Protein AF-A0A2A5YYR5-F1 (afdb_monomer_lite)

Sequence (83 aa):
MNPFEMVVAIIAIVMIAQVVKARMGVVNRHKGEDFIHRGPDPEADRLRAEVKALKERVAVLERLATDDNTALEREFDKLRNRD

Structure (mmCIF, N/CA/C/O backbone):
data_AF-A0A2A5YYR5-F1
#
_entry.id   AF-A0A2A5YYR5-F1
#
loop_
_atom_site.group_PDB
_atom_site.id
_atom_site.type_symbol
_atom_site.label_atom_id
_atom_site.label_alt_id
_atom_site.label_comp_id
_atom_site.label_asym_id
_atom_site.label_entity_id
_atom_site.label_seq_id
_atom_site.pdbx_PDB_ins_code
_atom_site.Cartn_x
_atom_site.Cartn_y
_atom_site.Cartn_z
_atom_site.occupancy
_atom_site.B_iso_or_equiv
_atom_site.auth_seq_id
_atom_site.auth_comp_id
_atom_site.auth_asym_id
_atom_site.auth_atom_id
_atom_site.pdbx_PDB_model_num
ATOM 1 N N . MET A 1 1 ? 35.864 -1.790 -38.222 1.00 65.81 1 MET A N 1
ATOM 2 C CA . MET A 1 1 ? 35.557 -1.424 -36.826 1.00 65.81 1 MET A CA 1
ATOM 3 C C . MET A 1 1 ? 36.805 -1.690 -36.027 1.00 65.81 1 MET A C 1
ATOM 5 O O . MET A 1 1 ? 37.261 -2.829 -35.994 1.00 65.81 1 MET A O 1
ATOM 9 N N . ASN A 1 2 ? 37.421 -0.642 -35.495 1.00 87.50 2 ASN A N 1
ATOM 10 C CA . ASN A 1 2 ? 38.644 -0.827 -34.723 1.00 87.50 2 ASN A CA 1
ATOM 11 C C . ASN A 1 2 ? 38.308 -1.546 -33.406 1.00 87.50 2 ASN A C 1
ATOM 13 O O . ASN A 1 2 ? 37.245 -1.296 -32.836 1.00 87.50 2 ASN A O 1
ATOM 17 N N . PRO A 1 3 ? 39.185 -2.417 -32.881 1.00 85.88 3 PRO A N 1
ATOM 18 C CA . PRO A 1 3 ? 38.922 -3.114 -31.619 1.00 85.88 3 PRO A CA 1
ATOM 19 C C . PRO A 1 3 ? 38.665 -2.128 -30.469 1.00 85.88 3 PRO A C 1
ATOM 21 O O . PRO A 1 3 ? 37.807 -2.367 -29.626 1.00 85.88 3 PRO A O 1
ATOM 24 N N . PHE A 1 4 ? 39.325 -0.967 -30.490 1.00 89.06 4 PHE A N 1
ATOM 25 C CA . PHE A 1 4 ? 39.081 0.126 -29.546 1.00 89.06 4 PHE A CA 1
ATOM 26 C C . PHE A 1 4 ? 37.682 0.738 -29.678 1.00 89.06 4 PHE A C 1
ATOM 28 O O . PHE A 1 4 ? 37.021 0.992 -28.677 1.00 89.06 4 PHE A O 1
ATOM 35 N N . GLU A 1 5 ? 37.208 0.935 -30.906 1.00 90.62 5 GLU A N 1
ATOM 36 C CA . GLU A 1 5 ? 35.866 1.452 -31.189 1.00 90.62 5 GLU A CA 1
ATOM 37 C C . GLU A 1 5 ? 34.787 0.483 -30.685 1.00 90.62 5 GLU A C 1
ATOM 39 O O . GLU A 1 5 ? 33.815 0.900 -30.060 1.00 90.62 5 GLU A O 1
ATOM 44 N N . MET A 1 6 ? 35.008 -0.824 -30.863 1.00 91.94 6 MET A N 1
ATOM 45 C CA . MET A 1 6 ? 34.129 -1.869 -30.335 1.00 91.94 6 MET A CA 1
ATOM 46 C C . MET A 1 6 ? 34.059 -1.840 -28.802 1.00 91.94 6 MET A C 1
ATOM 48 O O . MET A 1 6 ? 32.971 -1.924 -28.234 1.00 91.94 6 MET A O 1
ATOM 52 N N . VAL A 1 7 ? 35.199 -1.674 -28.124 1.00 90.44 7 VAL A N 1
ATOM 53 C CA . VAL A 1 7 ? 35.254 -1.562 -26.657 1.00 90.44 7 VAL A CA 1
ATOM 54 C C . VAL A 1 7 ? 34.478 -0.337 -26.172 1.00 90.44 7 VAL A C 1
ATOM 56 O O . VAL A 1 7 ? 33.660 -0.452 -25.260 1.00 90.44 7 VAL A O 1
ATOM 59 N N . VAL A 1 8 ? 34.679 0.821 -26.806 1.00 92.81 8 VAL A N 1
ATOM 60 C CA . VAL A 1 8 ? 33.960 2.056 -26.459 1.00 92.81 8 VAL A CA 1
ATOM 61 C C . VAL A 1 8 ? 32.454 1.888 -26.661 1.00 92.81 8 VAL A C 1
ATOM 63 O O . VAL A 1 8 ? 31.679 2.267 -25.783 1.00 92.81 8 VAL A O 1
ATOM 66 N N . ALA A 1 9 ? 32.034 1.271 -27.767 1.00 91.69 9 ALA A N 1
ATOM 67 C CA . ALA A 1 9 ? 30.624 1.016 -28.047 1.00 91.69 9 ALA A CA 1
ATOM 68 C C . ALA A 1 9 ? 29.976 0.119 -26.979 1.00 91.69 9 ALA A C 1
ATOM 70 O O . ALA A 1 9 ? 28.900 0.439 -26.474 1.00 91.69 9 ALA A O 1
ATOM 71 N N . ILE A 1 10 ? 30.646 -0.966 -26.579 1.00 91.75 10 ILE A N 1
ATOM 72 C CA . ILE A 1 10 ? 30.145 -1.867 -25.531 1.00 91.75 10 ILE A CA 1
ATOM 73 C C . ILE A 1 10 ? 30.018 -1.123 -24.199 1.00 91.75 10 ILE A C 1
ATOM 75 O O . ILE A 1 10 ? 28.973 -1.205 -23.553 1.00 91.75 10 ILE A O 1
ATOM 79 N N . ILE A 1 11 ? 31.042 -0.363 -23.797 1.00 93.62 11 ILE A N 1
ATOM 80 C CA . ILE A 1 11 ? 31.015 0.401 -22.542 1.00 93.62 11 ILE A CA 1
ATOM 81 C C . ILE A 1 11 ? 29.873 1.423 -22.561 1.00 93.62 11 ILE A C 1
ATOM 83 O O . ILE A 1 11 ? 29.122 1.510 -21.591 1.00 93.62 11 ILE A O 1
ATOM 87 N N . ALA A 1 12 ? 29.690 2.152 -23.665 1.00 92.00 12 ALA A N 1
ATOM 88 C CA . ALA A 1 12 ? 28.608 3.123 -23.806 1.00 92.00 12 ALA A CA 1
ATOM 89 C C . ALA A 1 12 ? 27.222 2.471 -23.648 1.00 92.00 12 ALA A C 1
ATOM 91 O O . ALA A 1 12 ? 26.380 2.981 -22.907 1.00 92.00 12 ALA A O 1
ATOM 92 N N . ILE A 1 13 ? 27.002 1.311 -24.276 1.00 91.50 13 ILE A N 1
ATOM 93 C CA . ILE A 1 13 ? 25.746 0.555 -24.159 1.00 91.50 13 ILE A CA 1
ATOM 94 C C . ILE A 1 13 ? 25.524 0.081 -22.719 1.00 91.50 13 ILE A C 1
ATOM 96 O O . ILE A 1 13 ? 24.429 0.252 -22.183 1.00 91.50 13 ILE A O 1
ATOM 100 N N . VAL A 1 14 ? 26.551 -0.476 -22.068 1.00 89.62 14 VAL A N 1
ATOM 101 C CA . VAL A 1 14 ? 26.463 -0.935 -20.673 1.00 89.62 14 VAL A CA 1
ATOM 102 C C . VAL A 1 14 ? 26.125 0.229 -19.741 1.00 89.62 14 VAL A C 1
ATOM 104 O O . VAL A 1 14 ? 25.239 0.094 -18.900 1.00 89.62 14 VAL A O 1
ATOM 107 N N . MET A 1 15 ? 26.758 1.391 -19.916 1.00 88.94 15 MET A N 1
ATOM 108 C CA . MET A 1 15 ? 26.481 2.585 -19.112 1.00 88.94 15 MET A CA 1
ATOM 109 C C . MET A 1 15 ? 25.028 3.054 -19.262 1.00 88.94 15 MET A C 1
ATOM 111 O O . MET A 1 15 ? 24.356 3.295 -18.258 1.00 88.94 15 MET A O 1
ATOM 115 N N . ILE A 1 16 ? 24.510 3.117 -20.494 1.00 84.31 16 ILE A N 1
ATOM 116 C CA . ILE A 1 16 ? 23.105 3.471 -20.755 1.00 84.31 16 ILE A CA 1
ATOM 117 C C . ILE A 1 16 ? 22.164 2.440 -20.120 1.00 84.31 16 ILE A C 1
ATOM 119 O O . ILE A 1 16 ? 21.209 2.813 -19.438 1.00 84.31 16 ILE A O 1
ATOM 123 N N . ALA A 1 17 ? 22.450 1.146 -20.282 1.00 76.25 17 ALA A N 1
ATOM 124 C CA . ALA A 1 17 ? 21.637 0.075 -19.718 1.00 76.25 17 ALA A CA 1
ATOM 125 C C . ALA A 1 17 ? 21.554 0.152 -18.183 1.00 76.25 17 ALA A C 1
ATOM 127 O O . ALA A 1 17 ? 20.480 -0.054 -17.621 1.00 76.25 17 ALA A O 1
ATOM 128 N N . GLN A 1 18 ? 22.650 0.494 -17.501 1.00 75.88 18 GLN A N 1
ATOM 129 C CA . GLN A 1 18 ? 22.673 0.635 -16.041 1.00 75.88 18 GLN A CA 1
ATOM 130 C C . GLN A 1 18 ? 21.852 1.83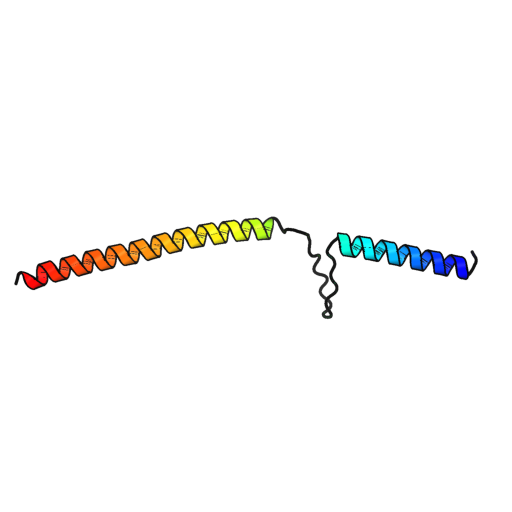7 -15.559 1.00 75.88 18 GLN A C 1
ATOM 132 O O . GLN A 1 18 ? 21.104 1.716 -14.589 1.00 75.88 18 GLN A O 1
ATOM 137 N N . VAL A 1 19 ? 21.924 2.974 -16.260 1.00 79.94 19 VAL A N 1
ATOM 138 C CA . VAL A 1 19 ? 21.102 4.157 -15.948 1.00 79.94 19 VAL A CA 1
ATOM 139 C C . VAL A 1 19 ? 19.614 3.855 -16.143 1.00 79.94 19 VAL A C 1
ATOM 141 O O . VAL A 1 19 ? 18.794 4.209 -15.294 1.00 79.94 19 VAL A O 1
ATOM 144 N N . VAL A 1 20 ? 19.257 3.160 -17.226 1.00 78.00 20 VAL A N 1
ATOM 145 C CA . VAL A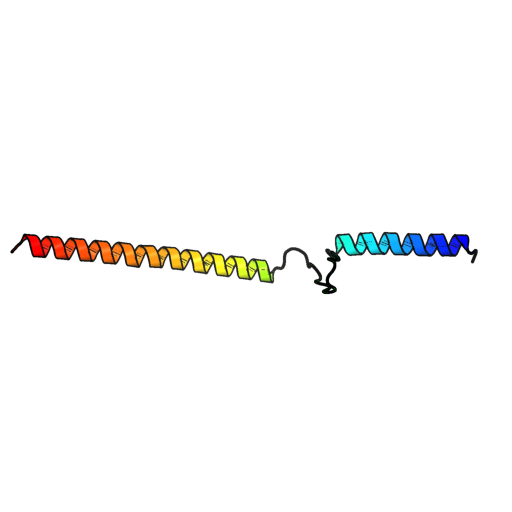 1 20 ? 17.873 2.739 -17.488 1.00 78.00 20 VAL A CA 1
ATOM 146 C C . VAL A 1 20 ? 17.385 1.769 -16.410 1.00 78.00 20 VAL A C 1
ATOM 148 O O . VAL A 1 20 ? 16.304 1.977 -15.867 1.00 78.00 20 VAL A O 1
ATOM 151 N N . LYS A 1 21 ? 18.189 0.769 -16.027 1.00 64.31 21 LYS A N 1
ATOM 152 C CA . LYS A 1 21 ? 17.860 -0.171 -14.940 1.00 64.31 21 LYS A CA 1
ATOM 153 C C . LYS A 1 21 ? 17.638 0.529 -13.601 1.00 64.31 21 LYS A C 1
ATOM 155 O O . LYS A 1 21 ? 16.650 0.239 -12.930 1.00 64.31 21 LYS A O 1
ATOM 160 N N . ALA A 1 22 ? 18.504 1.480 -13.245 1.00 66.56 22 ALA A N 1
ATOM 161 C CA . ALA A 1 22 ? 18.368 2.267 -12.022 1.00 66.56 22 ALA A CA 1
ATOM 162 C C . ALA A 1 22 ? 17.086 3.115 -12.033 1.00 66.56 22 ALA A C 1
ATOM 164 O O . ALA A 1 22 ? 16.352 3.149 -11.047 1.00 66.56 22 ALA A O 1
ATOM 165 N N . ARG A 1 23 ? 16.765 3.742 -13.172 1.00 64.75 23 ARG A N 1
ATOM 166 C CA . ARG A 1 23 ? 15.522 4.509 -13.345 1.00 64.75 23 ARG A CA 1
ATOM 167 C C . ARG A 1 23 ? 14.271 3.624 -13.348 1.00 64.75 23 ARG A C 1
ATOM 169 O O . ARG A 1 23 ? 13.209 4.081 -12.940 1.00 64.75 23 ARG A O 1
ATOM 176 N N . MET A 1 24 ? 14.394 2.374 -13.787 1.00 64.38 24 MET A N 1
ATOM 177 C CA . MET A 1 24 ? 13.328 1.367 -13.771 1.00 64.38 24 MET A CA 1
ATOM 178 C C . MET A 1 24 ? 13.212 0.606 -12.438 1.00 64.38 24 MET A C 1
ATOM 180 O O . MET A 1 24 ? 12.384 -0.295 -12.342 1.00 64.38 24 MET A O 1
ATOM 184 N N . GLY A 1 25 ? 14.004 0.948 -11.414 1.00 58.91 25 GLY A N 1
ATOM 185 C CA . GLY A 1 25 ? 13.901 0.335 -10.084 1.00 58.91 25 GLY A CA 1
ATOM 186 C C . GLY A 1 25 ? 14.403 -1.110 -10.005 1.00 58.91 25 GLY A C 1
ATOM 187 O O . GLY A 1 25 ? 14.067 -1.828 -9.068 1.00 58.91 25 GLY A O 1
ATOM 188 N N . VAL A 1 26 ? 15.208 -1.566 -10.968 1.00 58.97 26 VAL A N 1
ATOM 189 C CA . VAL A 1 26 ? 15.753 -2.930 -10.965 1.00 58.97 26 VAL A CA 1
ATOM 190 C C . VAL A 1 26 ? 16.966 -2.979 -10.033 1.00 58.97 26 VAL A C 1
ATOM 192 O O . VAL A 1 26 ? 18.050 -2.516 -10.389 1.00 58.97 26 VAL A O 1
ATOM 195 N N . VAL A 1 27 ? 16.785 -3.516 -8.822 1.00 56.78 27 VAL A N 1
ATOM 196 C CA . VAL A 1 27 ? 17.862 -3.706 -7.837 1.00 56.78 27 VAL A CA 1
ATOM 197 C C . VAL A 1 27 ? 18.215 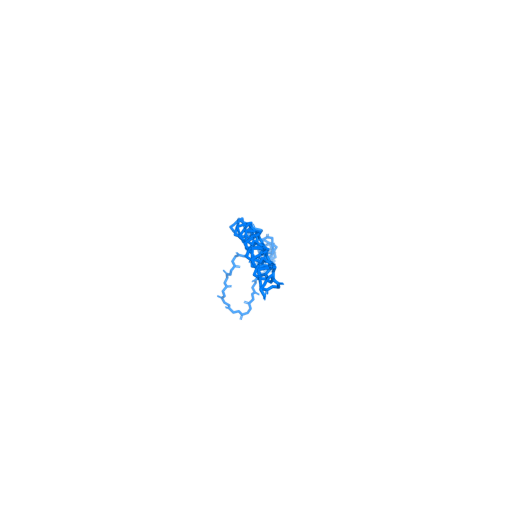-5.188 -7.753 1.00 56.78 27 VAL A C 1
ATOM 199 O O . VAL A 1 27 ? 17.456 -5.987 -7.214 1.00 56.78 27 VAL A O 1
ATOM 202 N N . ASN A 1 28 ? 19.405 -5.551 -8.231 1.00 53.00 28 ASN A N 1
ATOM 203 C CA . ASN A 1 28 ? 19.920 -6.911 -8.096 1.00 53.00 28 ASN A CA 1
ATOM 204 C C . ASN A 1 28 ? 20.353 -7.156 -6.645 1.00 53.00 28 ASN A C 1
ATOM 206 O O . ASN A 1 28 ? 21.398 -6.662 -6.217 1.00 53.00 28 ASN A O 1
ATOM 210 N N . ARG A 1 29 ? 19.592 -7.948 -5.884 1.00 49.34 29 ARG A N 1
ATOM 211 C CA . ARG A 1 29 ? 20.066 -8.526 -4.615 1.00 49.34 29 ARG A CA 1
ATOM 212 C C . ARG A 1 29 ? 20.481 -9.978 -4.852 1.00 49.34 29 ARG A C 1
ATOM 214 O O . ARG A 1 29 ? 19.885 -10.663 -5.671 1.00 49.34 29 ARG A O 1
ATOM 221 N N . HIS A 1 30 ? 21.531 -10.428 -4.163 1.00 46.50 30 HIS A N 1
ATOM 222 C CA . HIS A 1 30 ? 22.319 -11.655 -4.398 1.00 46.50 30 HIS A CA 1
ATOM 223 C C . HIS A 1 30 ? 21.594 -13.026 -4.323 1.00 46.50 30 HIS A C 1
ATOM 225 O O . HIS A 1 30 ? 22.207 -14.016 -3.934 1.00 46.50 30 HIS A O 1
ATOM 231 N N . LYS A 1 31 ? 20.311 -13.133 -4.681 1.00 52.97 31 LYS A N 1
ATOM 232 C CA . LYS A 1 31 ? 19.533 -14.380 -4.633 1.00 52.97 31 LYS A CA 1
ATOM 233 C C . LYS A 1 31 ? 18.568 -14.572 -5.814 1.00 52.97 31 LYS A C 1
ATOM 235 O O . LYS A 1 31 ? 17.494 -15.113 -5.620 1.00 52.97 31 LYS A O 1
ATOM 240 N N . GLY A 1 32 ? 18.948 -14.161 -7.026 1.00 52.94 32 GLY A N 1
ATOM 241 C CA . GLY A 1 32 ? 18.364 -14.695 -8.270 1.00 52.94 32 GLY A CA 1
ATOM 242 C C . GLY A 1 32 ? 16.863 -14.481 -8.513 1.00 52.94 32 GLY A C 1
ATOM 243 O O . GLY A 1 32 ? 16.338 -15.059 -9.457 1.00 52.94 32 GLY A O 1
ATOM 244 N N . GLU A 1 33 ? 16.179 -13.665 -7.714 1.00 44.81 33 GLU A N 1
ATOM 245 C CA . GLU A 1 33 ? 14.797 -13.271 -7.972 1.00 44.81 33 GLU A CA 1
ATOM 246 C C . GLU A 1 33 ? 14.776 -11.830 -8.479 1.00 44.81 33 GLU A C 1
ATOM 248 O O . GLU A 1 33 ? 14.927 -10.874 -7.713 1.00 44.81 33 GLU A O 1
ATOM 253 N N . ASP A 1 34 ? 14.618 -11.687 -9.795 1.00 47.31 34 ASP A N 1
ATOM 254 C CA . ASP A 1 34 ? 14.385 -10.408 -10.460 1.00 47.31 34 ASP A CA 1
ATOM 255 C C . ASP A 1 34 ? 12.973 -9.910 -10.110 1.00 47.31 34 ASP A C 1
ATOM 257 O O . ASP A 1 34 ? 12.027 -10.028 -10.889 1.00 47.31 34 ASP A O 1
ATOM 261 N N . PHE A 1 35 ? 12.802 -9.339 -8.918 1.00 48.88 35 PHE A N 1
ATOM 262 C CA . PHE A 1 35 ? 11.617 -8.537 -8.632 1.00 48.88 35 PHE A CA 1
ATOM 263 C C . PHE A 1 35 ? 11.785 -7.170 -9.294 1.00 48.88 35 PHE A C 1
ATOM 265 O O . PHE A 1 35 ? 12.581 -6.336 -8.859 1.00 48.88 35 PHE A O 1
ATOM 272 N N . ILE A 1 36 ? 11.013 -6.928 -10.356 1.00 50.41 36 ILE A N 1
ATOM 273 C CA . ILE A 1 36 ? 10.844 -5.590 -10.925 1.00 50.41 36 ILE A CA 1
ATOM 274 C C . ILE A 1 36 ? 10.189 -4.725 -9.844 1.00 50.41 36 ILE A C 1
ATOM 276 O O . ILE A 1 36 ? 8.982 -4.811 -9.622 1.00 50.41 36 ILE A O 1
ATOM 280 N N . HIS A 1 37 ? 10.978 -3.902 -9.148 1.00 49.25 37 HIS A N 1
ATOM 281 C CA . HIS A 1 37 ? 10.463 -2.939 -8.178 1.00 49.25 37 HIS A CA 1
ATOM 282 C C . HIS A 1 37 ? 9.769 -1.803 -8.941 1.00 49.25 37 HIS A C 1
ATOM 284 O O . HIS A 1 37 ? 10.355 -0.774 -9.280 1.00 49.25 37 HIS A O 1
ATOM 290 N N . ARG A 1 38 ? 8.507 -2.041 -9.301 1.00 49.47 38 ARG A N 1
ATOM 291 C CA . ARG A 1 38 ? 7.680 -1.153 -10.116 1.00 49.47 38 ARG A CA 1
ATOM 292 C C . ARG A 1 38 ? 7.144 0.017 -9.290 1.00 49.47 38 ARG A C 1
ATOM 294 O O . ARG A 1 38 ? 5.964 0.035 -8.989 1.00 49.47 38 ARG A O 1
ATOM 301 N N . GLY A 1 39 ? 7.984 1.008 -8.981 1.00 58.44 39 GLY A N 1
ATOM 302 C CA . GLY A 1 39 ? 7.549 2.288 -8.389 1.00 58.44 39 GLY A CA 1
ATOM 303 C C . GLY A 1 39 ? 6.594 2.152 -7.183 1.00 58.44 39 GLY A C 1
ATOM 304 O O . GLY A 1 39 ? 6.593 1.115 -6.525 1.00 58.44 39 GLY A O 1
ATOM 305 N N . PRO A 1 40 ? 5.800 3.188 -6.847 1.00 55.78 40 PRO A N 1
ATOM 306 C CA . PRO A 1 40 ? 4.675 3.036 -5.928 1.00 55.78 40 PRO A CA 1
ATOM 307 C C . PRO A 1 40 ? 3.702 2.039 -6.554 1.00 55.78 40 PRO A C 1
ATOM 309 O O . PRO A 1 40 ? 3.116 2.324 -7.600 1.00 55.78 40 PRO A O 1
ATOM 312 N N . ASP A 1 41 ? 3.601 0.851 -5.968 1.00 66.25 41 ASP A N 1
ATOM 313 C CA . ASP A 1 41 ? 2.686 -0.173 -6.442 1.00 66.25 41 ASP A CA 1
ATOM 314 C C . ASP A 1 41 ? 1.251 0.268 -6.099 1.00 66.25 41 ASP A C 1
ATOM 316 O O . ASP A 1 41 ? 0.888 0.308 -4.918 1.00 66.25 41 ASP A O 1
ATOM 320 N N . PRO A 1 42 ? 0.424 0.634 -7.099 1.00 67.44 42 PRO A N 1
ATOM 321 C CA . PRO A 1 42 ? -0.936 1.094 -6.850 1.00 67.44 42 PRO A CA 1
ATOM 322 C C . PRO A 1 42 ? -1.792 0.005 -6.194 1.00 67.44 42 PRO A C 1
ATOM 324 O O . PRO A 1 42 ? -2.786 0.326 -5.545 1.00 67.44 42 PRO A O 1
ATOM 327 N N . GLU A 1 43 ? -1.425 -1.269 -6.347 1.00 68.81 43 GLU A N 1
ATOM 328 C CA . GLU A 1 43 ? -2.063 -2.383 -5.657 1.00 68.81 43 GLU A CA 1
ATOM 329 C C . GLU A 1 43 ? -1.652 -2.407 -4.184 1.00 68.81 43 GLU A C 1
ATOM 331 O O . GLU A 1 43 ? -2.521 -2.425 -3.316 1.00 68.81 43 GLU A O 1
ATOM 336 N N . ALA A 1 44 ? -0.360 -2.264 -3.874 1.00 73.44 44 ALA A N 1
ATOM 337 C CA . ALA A 1 44 ? 0.107 -2.106 -2.498 1.00 73.44 44 ALA A CA 1
ATOM 338 C C . ALA A 1 44 ? -0.501 -0.879 -1.796 1.00 73.44 44 ALA A C 1
ATOM 340 O O . ALA A 1 44 ? -0.835 -0.957 -0.613 1.00 73.44 44 ALA A O 1
ATOM 341 N N . ASP A 1 45 ? -0.683 0.243 -2.494 1.00 73.75 45 ASP A N 1
ATOM 342 C CA . ASP A 1 45 ? -1.315 1.442 -1.930 1.00 73.75 45 ASP A CA 1
ATOM 343 C C . ASP A 1 45 ? -2.821 1.251 -1.688 1.00 73.75 45 ASP A C 1
ATOM 345 O O . ASP A 1 45 ? -3.336 1.669 -0.646 1.00 73.75 45 ASP A O 1
ATOM 349 N N . ARG A 1 46 ? -3.526 0.552 -2.589 1.00 74.88 46 ARG A N 1
ATOM 350 C CA . ARG A 1 46 ? -4.922 0.133 -2.368 1.00 74.88 46 ARG A CA 1
ATOM 351 C C . ARG A 1 46 ? -5.036 -0.818 -1.182 1.00 74.88 46 ARG A C 1
ATOM 353 O O . ARG A 1 46 ? -5.840 -0.570 -0.288 1.00 74.88 46 ARG A O 1
ATOM 360 N N . LEU A 1 47 ? -4.168 -1.825 -1.108 1.00 78.19 47 LEU A N 1
ATOM 361 C CA . LEU A 1 47 ? -4.105 -2.764 0.012 1.00 78.19 47 LEU A CA 1
ATOM 362 C C . LEU A 1 47 ? -3.817 -2.039 1.334 1.00 78.19 47 LEU A C 1
ATOM 364 O O . LEU A 1 47 ? -4.438 -2.328 2.354 1.00 78.19 47 LEU A O 1
ATOM 368 N N . ARG A 1 48 ? -2.929 -1.039 1.338 1.00 78.75 48 ARG A N 1
ATOM 369 C CA . ARG A 1 48 ? -2.674 -0.194 2.519 1.00 78.75 48 ARG A CA 1
ATOM 370 C C . ARG A 1 48 ? -3.905 0.608 2.934 1.00 78.75 48 ARG A C 1
ATOM 372 O O . ARG A 1 48 ? -4.162 0.726 4.133 1.00 78.75 48 ARG A O 1
ATOM 379 N N . ALA A 1 49 ? -4.663 1.146 1.979 1.00 84.94 49 ALA A N 1
ATOM 380 C CA . ALA A 1 49 ? -5.906 1.861 2.258 1.00 84.94 49 ALA A CA 1
ATOM 381 C C . ALA A 1 49 ? -6.983 0.929 2.839 1.00 84.94 49 ALA A C 1
ATOM 383 O O . ALA A 1 49 ? -7.625 1.280 3.831 1.00 84.94 49 ALA A O 1
ATOM 384 N N . GLU A 1 50 ? -7.124 -0.280 2.295 1.00 84.56 50 GLU A N 1
ATOM 385 C CA . GLU A 1 50 ? -8.038 -1.304 2.810 1.00 84.56 50 GLU A CA 1
ATOM 386 C C . GLU A 1 50 ? -7.658 -1.745 4.229 1.00 84.56 50 GLU A C 1
ATOM 388 O O . GLU A 1 50 ? -8.504 -1.764 5.124 1.00 84.56 50 GLU A O 1
ATOM 393 N N . VAL A 1 51 ? -6.370 -1.992 4.487 1.00 89.38 51 VAL A N 1
ATOM 394 C CA . VAL A 1 51 ? -5.865 -2.305 5.834 1.00 89.38 51 VAL A CA 1
ATOM 395 C C . VAL A 1 51 ? -6.128 -1.155 6.808 1.00 89.38 51 VAL A C 1
ATOM 397 O O . VAL A 1 51 ? -6.477 -1.396 7.965 1.00 89.38 51 VAL A O 1
ATOM 400 N N . LYS A 1 52 ? -5.989 0.102 6.369 1.00 90.94 52 LYS A N 1
ATOM 401 C CA . LYS A 1 52 ? -6.294 1.270 7.205 1.00 90.94 52 LYS A CA 1
ATOM 402 C C . LYS A 1 52 ? -7.780 1.319 7.579 1.00 90.94 52 LYS A C 1
ATOM 404 O O . LYS A 1 52 ? -8.087 1.490 8.757 1.00 90.94 52 LYS A O 1
ATOM 409 N N . ALA A 1 53 ? -8.678 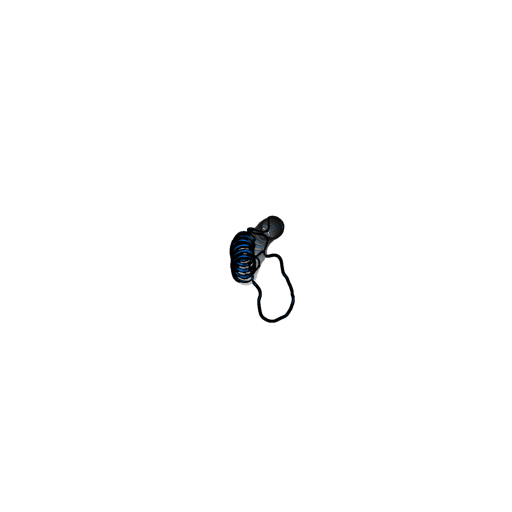1.108 6.617 1.00 87.81 53 ALA A N 1
ATOM 410 C CA . ALA A 1 53 ? -10.120 1.074 6.860 1.00 87.81 53 ALA A CA 1
ATOM 411 C C . ALA A 1 53 ? -10.529 -0.083 7.792 1.00 87.81 53 ALA A C 1
ATOM 413 O O . ALA A 1 53 ? -11.381 0.085 8.664 1.00 87.81 53 ALA A O 1
ATOM 414 N N . LEU A 1 54 ? -9.895 -1.252 7.652 1.00 90.62 54 LEU A N 1
ATOM 415 C CA . LEU A 1 54 ? -10.118 -2.388 8.549 1.00 90.62 54 LEU A CA 1
ATOM 416 C C . LEU A 1 54 ? -9.683 -2.075 9.986 1.00 90.62 54 LEU A C 1
ATOM 418 O O . LEU A 1 54 ? -10.432 -2.354 10.920 1.00 90.62 54 LEU A O 1
ATOM 422 N N . LYS A 1 55 ? -8.518 -1.446 10.177 1.00 88.25 55 LYS A N 1
ATOM 423 C CA . LYS A 1 55 ? -8.033 -1.043 11.508 1.00 88.25 55 LYS A CA 1
ATOM 424 C C . LYS A 1 55 ? -8.961 -0.048 12.200 1.00 88.25 55 LYS A C 1
ATOM 426 O O . LYS A 1 55 ? -9.206 -0.183 13.392 1.00 88.25 55 LYS A O 1
ATOM 431 N N . GLU A 1 56 ? -9.489 0.921 11.459 1.00 90.81 56 GLU A N 1
ATOM 432 C CA . GLU A 1 56 ? -10.437 1.902 11.993 1.00 90.81 56 GLU A CA 1
ATOM 433 C C . GLU A 1 56 ? -11.712 1.227 12.515 1.00 90.81 56 GLU A C 1
ATOM 435 O O . GLU A 1 56 ? -12.160 1.509 13.623 1.00 90.81 56 GLU A O 1
ATOM 440 N N . ARG A 1 57 ? -12.246 0.253 11.770 1.00 92.69 57 ARG A N 1
ATOM 441 C CA . ARG A 1 57 ? -13.408 -0.534 12.208 1.00 92.69 57 ARG A CA 1
ATOM 442 C C . ARG A 1 57 ? -13.110 -1.382 13.439 1.00 92.69 57 ARG A C 1
ATOM 444 O O . ARG A 1 57 ? -13.938 -1.435 14.341 1.00 92.69 57 ARG A O 1
ATOM 451 N N . VAL A 1 58 ? -11.944 -2.025 13.490 1.00 90.81 58 VAL A N 1
ATOM 452 C CA . VAL A 1 58 ? -11.529 -2.817 14.658 1.00 90.81 58 VAL A CA 1
ATOM 453 C C . VAL A 1 58 ? -11.432 -1.938 15.903 1.00 90.81 58 VAL A C 1
ATOM 455 O O . VAL A 1 58 ? -11.961 -2.322 16.937 1.00 90.81 58 VAL A O 1
ATOM 458 N N . ALA A 1 59 ? -10.857 -0.738 15.796 1.00 88.06 59 ALA A N 1
ATOM 459 C CA . ALA A 1 59 ? -10.778 0.196 16.919 1.00 88.06 59 ALA A CA 1
ATOM 460 C C . ALA A 1 59 ? -12.168 0.621 17.432 1.00 88.06 59 ALA A C 1
ATOM 462 O O . ALA A 1 59 ? -12.384 0.738 18.637 1.00 88.06 59 ALA A O 1
ATOM 463 N N . VAL A 1 60 ? -13.134 0.817 16.528 1.00 91.25 60 VAL A N 1
ATOM 464 C CA . VAL A 1 60 ? -14.530 1.095 16.907 1.00 91.25 60 VAL A CA 1
ATOM 465 C C . VAL A 1 60 ? -15.166 -0.105 17.610 1.00 91.25 60 VAL A C 1
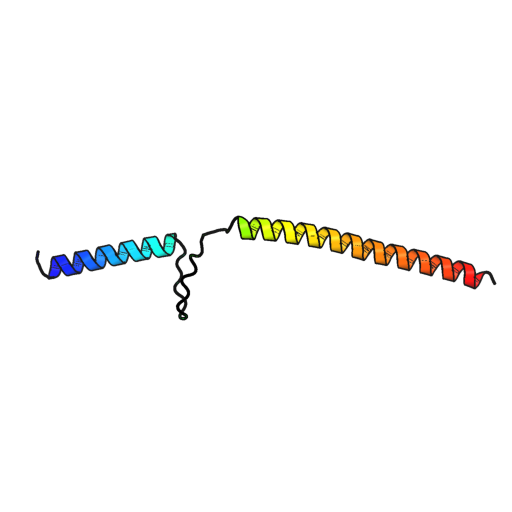ATOM 467 O O . VAL A 1 60 ? -15.837 0.079 18.622 1.00 91.25 60 VAL A O 1
ATOM 470 N N . LEU A 1 61 ? -14.948 -1.325 17.110 1.00 89.56 61 LEU A N 1
ATOM 471 C CA . LEU A 1 61 ? -15.480 -2.546 17.726 1.00 89.56 61 LEU A CA 1
ATOM 472 C C . LEU A 1 61 ? -14.882 -2.806 19.108 1.00 89.56 61 LEU A C 1
ATOM 474 O O . LEU A 1 61 ? -15.609 -3.165 20.027 1.00 89.56 61 LEU A O 1
ATOM 478 N N . GLU A 1 62 ? -13.579 -2.597 19.266 1.00 90.00 62 GLU A N 1
ATOM 479 C CA . GLU A 1 62 ? -12.886 -2.730 20.548 1.00 90.00 62 GLU A CA 1
ATOM 480 C C . GLU A 1 62 ? -13.441 -1.745 21.579 1.00 90.00 62 GLU A C 1
ATOM 482 O O . GLU A 1 62 ? -13.725 -2.121 22.720 1.00 90.00 62 GLU A O 1
ATOM 487 N N . ARG A 1 63 ? -13.678 -0.498 21.156 1.00 86.56 63 ARG A N 1
ATOM 488 C CA . ARG A 1 63 ? -14.327 0.506 21.992 1.00 86.56 63 ARG A CA 1
ATOM 489 C C . ARG A 1 63 ? -15.757 0.111 22.354 1.00 86.56 63 ARG A C 1
ATOM 491 O O . ARG A 1 63 ? -16.092 0.183 23.525 1.00 86.56 63 ARG A O 1
ATOM 498 N N . LEU A 1 64 ? -16.579 -0.314 21.393 1.00 84.12 64 LEU A N 1
ATOM 499 C CA . LEU A 1 64 ? -17.968 -0.709 21.655 1.00 84.12 64 LEU A CA 1
ATOM 500 C C . LEU A 1 64 ? -18.037 -1.886 22.633 1.00 84.12 64 LEU A C 1
ATOM 502 O O . LEU A 1 64 ? -18.762 -1.825 23.617 1.00 84.12 64 LEU A O 1
ATOM 506 N N . ALA A 1 65 ? -17.224 -2.917 22.408 1.00 80.31 65 ALA A N 1
ATOM 507 C CA . ALA A 1 65 ? -17.164 -4.074 23.292 1.00 80.31 65 ALA A CA 1
ATOM 508 C C . ALA A 1 65 ? -16.722 -3.695 24.716 1.00 80.31 65 ALA A C 1
ATOM 510 O O . ALA A 1 65 ? -17.232 -4.245 25.688 1.00 80.31 65 ALA A O 1
ATOM 511 N N . THR A 1 66 ? -15.793 -2.745 24.853 1.00 85.62 66 THR A N 1
ATOM 512 C CA . THR A 1 66 ? -15.308 -2.276 26.161 1.00 85.62 66 THR A CA 1
ATOM 513 C C . THR A 1 66 ? -16.320 -1.357 26.856 1.00 85.62 66 THR A C 1
ATOM 515 O O . THR A 1 66 ? -16.577 -1.504 28.054 1.00 85.62 66 THR A O 1
ATOM 518 N N . ASP A 1 67 ? -16.925 -0.426 26.119 1.00 77.00 67 ASP A N 1
ATOM 519 C CA . ASP A 1 67 ? -17.917 0.521 26.635 1.00 77.00 67 ASP A CA 1
ATOM 520 C C . ASP A 1 67 ? -19.205 -0.216 27.065 1.00 77.00 67 ASP A C 1
ATOM 522 O O . ASP A 1 67 ? -19.720 0.056 28.152 1.00 77.00 67 ASP A O 1
ATOM 526 N N . ASP A 1 68 ? -19.671 -1.205 26.292 1.00 71.12 68 ASP A N 1
ATOM 527 C CA . ASP A 1 68 ? -20.838 -2.032 26.637 1.00 71.12 68 ASP A CA 1
ATOM 528 C C . ASP A 1 68 ? -20.572 -2.891 27.879 1.00 71.12 68 ASP A C 1
ATOM 530 O O . ASP A 1 68 ? -21.383 -2.915 28.808 1.00 71.12 68 ASP A O 1
ATOM 534 N N . ASN A 1 69 ? -19.415 -3.558 27.943 1.00 71.12 69 ASN A N 1
ATOM 535 C CA . ASN A 1 69 ? -19.074 -4.414 29.079 1.00 71.12 69 ASN A CA 1
ATOM 536 C C . ASN A 1 69 ? -18.926 -3.594 30.375 1.00 71.12 69 ASN A C 1
ATOM 538 O O . ASN A 1 69 ? -19.468 -3.967 31.413 1.00 71.12 69 ASN A O 1
ATOM 542 N N . THR A 1 70 ? -18.294 -2.414 30.307 1.00 72.06 70 THR A N 1
ATOM 543 C CA . THR A 1 70 ? -18.202 -1.512 31.471 1.00 72.06 70 THR A CA 1
ATOM 544 C C . THR A 1 70 ? -19.546 -0.893 31.859 1.00 72.06 70 THR A C 1
ATOM 546 O O . THR A 1 70 ? -19.760 -0.584 33.032 1.00 72.06 70 THR A O 1
ATOM 549 N N . ALA A 1 71 ? -20.468 -0.676 30.916 1.00 72.25 71 ALA A N 1
ATOM 550 C CA . ALA A 1 71 ? -21.822 -0.222 31.226 1.00 72.25 71 ALA A CA 1
ATOM 551 C C . ALA A 1 71 ? -22.628 -1.302 31.959 1.00 72.25 71 ALA A C 1
ATOM 553 O O . ALA A 1 71 ? -23.205 -1.007 33.007 1.00 72.25 71 ALA A O 1
ATOM 554 N N . LEU A 1 72 ? -22.592 -2.540 31.462 1.00 77.50 72 LEU A N 1
ATOM 555 C CA . LEU A 1 72 ? -23.237 -3.704 32.073 1.00 77.50 72 LEU A CA 1
ATOM 556 C C . LEU A 1 72 ? -22.707 -3.983 33.485 1.00 77.50 72 LEU A C 1
ATOM 558 O O . LEU A 1 72 ? -23.492 -4.161 34.414 1.00 77.50 72 LEU A O 1
ATOM 562 N N . GLU A 1 73 ? -21.388 -3.960 33.680 1.00 76.81 73 GLU A N 1
ATOM 563 C CA . GLU A 1 73 ? -20.762 -4.208 34.986 1.00 76.81 73 GLU A CA 1
ATOM 564 C C . GLU A 1 73 ? -21.211 -3.177 36.041 1.00 76.81 73 GLU A C 1
ATOM 566 O O . GLU A 1 73 ? -21.593 -3.535 37.158 1.00 76.81 73 GLU A O 1
ATOM 571 N N . ARG A 1 74 ? -21.308 -1.895 35.654 1.00 79.00 74 ARG A N 1
ATOM 572 C CA . ARG A 1 74 ? -21.839 -0.827 36.522 1.00 79.00 74 ARG A CA 1
ATOM 573 C C . ARG A 1 74 ? -23.312 -1.017 36.889 1.00 79.00 74 ARG A C 1
ATOM 575 O O . ARG A 1 74 ? -23.729 -0.565 37.957 1.00 79.00 74 ARG A O 1
ATOM 582 N N . GLU A 1 75 ? -24.122 -1.597 36.008 1.00 81.44 75 GLU A N 1
ATOM 583 C CA . GLU A 1 75 ? -25.531 -1.882 36.299 1.00 81.44 75 GLU A CA 1
ATOM 584 C C . GLU A 1 75 ? -25.684 -3.061 37.264 1.00 81.44 75 GLU A C 1
ATOM 586 O O . GLU A 1 75 ? -26.467 -2.966 38.213 1.00 81.44 75 GLU A O 1
ATOM 591 N N . PHE A 1 76 ? -24.882 -4.117 37.101 1.00 82.25 76 PHE A N 1
ATOM 592 C CA . PHE A 1 76 ? -24.847 -5.245 38.036 1.00 82.25 76 PHE A CA 1
ATOM 593 C C . PHE A 1 76 ? -24.467 -4.817 39.459 1.00 82.25 76 PHE A C 1
ATOM 595 O O . PHE A 1 76 ? -25.149 -5.203 40.409 1.00 82.25 76 PHE A O 1
ATOM 602 N N . ASP A 1 77 ? -23.452 -3.965 39.626 1.00 80.81 77 ASP A N 1
ATOM 603 C CA . ASP A 1 77 ? -23.045 -3.473 40.951 1.00 80.81 77 ASP A CA 1
ATOM 604 C C . ASP A 1 77 ? -24.122 -2.612 41.632 1.00 80.81 77 ASP A C 1
ATOM 606 O O . ASP A 1 77 ? -24.302 -2.668 42.851 1.00 80.81 77 ASP A O 1
ATOM 610 N N . LYS A 1 78 ? -24.8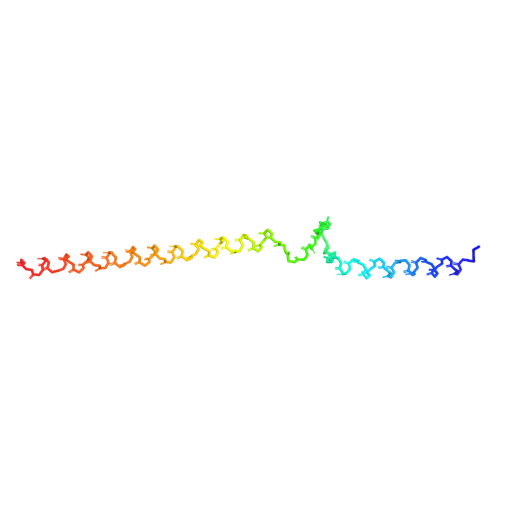87 -1.828 40.861 1.00 79.62 78 LYS A N 1
ATOM 611 C CA . LYS A 1 78 ? -26.012 -1.041 41.396 1.00 79.62 78 LYS A CA 1
ATOM 612 C C . LYS A 1 78 ? -27.168 -1.918 41.863 1.00 79.62 78 LYS A C 1
ATOM 614 O O . LYS A 1 78 ? -27.816 -1.560 42.843 1.00 79.62 78 LYS A O 1
ATOM 619 N N . LEU A 1 79 ? -27.441 -3.021 41.163 1.00 84.19 79 LEU A N 1
ATOM 620 C CA . LEU A 1 79 ? -28.438 -4.002 41.593 1.00 84.19 79 LEU A CA 1
ATOM 621 C C . LEU A 1 79 ? -27.958 -4.744 42.843 1.00 84.19 79 LEU A C 1
ATOM 623 O O . LEU A 1 79 ? -28.704 -4.841 43.808 1.00 84.19 79 LEU A O 1
ATOM 627 N N . ARG A 1 80 ? -26.691 -5.173 42.866 1.00 80.88 80 ARG A N 1
ATOM 628 C CA . ARG A 1 80 ? -26.092 -5.903 43.989 1.00 80.88 80 ARG A CA 1
ATOM 629 C C . ARG A 1 80 ? -26.037 -5.104 45.291 1.00 80.88 80 ARG A C 1
ATOM 631 O O . ARG A 1 80 ? -26.205 -5.686 46.348 1.00 80.88 80 ARG A O 1
ATOM 638 N N . ASN A 1 81 ? -25.793 -3.797 45.230 1.00 76.50 81 ASN A N 1
ATOM 639 C CA . ASN A 1 81 ? -25.759 -2.943 46.424 1.00 76.50 81 ASN A CA 1
ATOM 640 C C . ASN A 1 81 ? -27.156 -2.587 46.967 1.00 76.50 81 ASN A C 1
ATOM 642 O O . ASN A 1 81 ? -27.253 -1.869 47.963 1.00 76.50 81 ASN A O 1
ATOM 646 N N . ARG A 1 82 ? -28.230 -2.997 46.278 1.00 67.88 82 ARG A N 1
ATOM 647 C CA . ARG A 1 82 ? -29.617 -2.679 46.641 1.00 67.88 82 ARG A CA 1
ATOM 648 C C . ARG A 1 82 ? -30.329 -3.795 47.414 1.00 67.88 82 ARG A C 1
ATOM 650 O O . ARG A 1 82 ? -31.430 -3.528 47.892 1.00 67.88 82 ARG A O 1
ATOM 657 N N . ASP A 1 83 ? -29.693 -4.958 47.538 1.00 54.75 83 ASP A N 1
ATOM 658 C CA . ASP A 1 83 ? -30.079 -6.106 48.372 1.00 54.75 83 ASP A CA 1
ATOM 659 C C . ASP A 1 83 ? -29.063 -6.289 49.515 1.00 54.75 83 ASP A C 1
ATOM 661 O O . ASP A 1 83 ? -29.483 -6.712 50.618 1.00 54.75 83 ASP A O 1
#

Secondary structure (DSSP, 8-state):
--HHHHHHHHHHHHHHHHHHHHHTT----SSS------SS-HHHHHHHHHHHHHHHHHHHHHHHHHHHHHHHHHHHHHHHTT-

Radius of gyration: 31.02 Å; chains: 1; bounding box: 69×19×85 Å

pLDDT: mean 75.59, std 14.31, range [44.81, 93.62]

Foldseek 3Di:
DDPVVVVVVVVVVVVVVVVVCVVQCFDDDPDPDRDRPHPPDVVVVVVVVVVVVVVVVVVVVVCVVVVVVVVVVVVVVVVVVVD